Protein AF-A0A3M6FEY7-F1 (afdb_monomer_lite)

InterPro domains:
  IPR023346 Lysozyme-like domain superfamily [SSF53955] (9-61)

Organism: NCBI:txid46678

Sequence (62 aa):
MYSSGEPRMSITTQQLLQILPNASSRAGVFVPVLNVAMSKYAIVTRLRIAAFLAQVGHESGQ

Foldseek 3Di:
DDDDDDPPLADDLVRLCVLQVVCVVCSVVCRVVLRVVCVVVVCRDPVSSSVVSNVVCVVVVD

pLDDT: mean 84.88, std 14.89, range [35.59, 95.62]

Secondary structure (DSSP, 8-state):
---------S--HHHHHHH-GGGTTTHHHHHHHHHHHHHHTT--SHHHHHHHHHHHHHHTT-

Structure (mmCIF, N/CA/C/O backbone):
data_AF-A0A3M6FEY7-F1
#
_entry.id   AF-A0A3M6FEY7-F1
#
loop_
_atom_site.group_PDB
_atom_site.id
_atom_site.type_symbol
_atom_site.label_atom_id
_atom_site.label_alt_id
_atom_site.label_comp_id
_atom_site.label_asym_id
_atom_site.label_entity_id
_atom_site.label_seq_id
_atom_site.pdbx_PDB_ins_code
_atom_site.Cartn_x
_atom_site.Cartn_y
_atom_site.Cartn_z
_atom_site.occupancy
_atom_site.B_iso_or_equiv
_atom_site.auth_seq_id
_atom_site.auth_comp_id
_atom_site.auth_asym_id
_atom_site.auth_atom_id
_atom_site.pdbx_PDB_model_num
ATOM 1 N N . MET A 1 1 ? -17.056 21.254 -2.810 1.00 38.12 1 MET A N 1
ATOM 2 C CA . MET A 1 1 ? -16.549 21.387 -1.428 1.00 38.12 1 MET A CA 1
ATOM 3 C C . MET A 1 1 ? -16.725 20.031 -0.756 1.00 38.12 1 MET A C 1
ATOM 5 O O . MET A 1 1 ? -17.807 19.734 -0.279 1.00 38.12 1 MET A O 1
ATOM 9 N N . TYR A 1 2 ? -15.729 19.146 -0.856 1.00 35.59 2 TYR A N 1
ATOM 10 C CA . TYR A 1 2 ? -15.805 17.799 -0.278 1.00 35.59 2 TYR A CA 1
ATOM 11 C C . TYR A 1 2 ? -15.333 17.852 1.176 1.00 35.59 2 TYR A C 1
ATOM 13 O O . TYR A 1 2 ? -14.135 17.929 1.435 1.00 35.59 2 TYR A O 1
ATOM 21 N N . SER A 1 3 ? -16.283 17.826 2.109 1.00 58.03 3 SER A N 1
ATOM 22 C CA . SER A 1 3 ? -16.039 17.506 3.513 1.00 58.03 3 SER A CA 1
ATOM 23 C C . SER A 1 3 ? -16.720 16.175 3.810 1.00 58.03 3 SER A C 1
ATOM 25 O O . SER A 1 3 ? -17.939 16.093 3.703 1.00 58.03 3 SER A O 1
ATOM 27 N N . SER A 1 4 ? -15.936 15.140 4.118 1.00 46.34 4 SER A N 1
ATOM 28 C CA . SER A 1 4 ? -16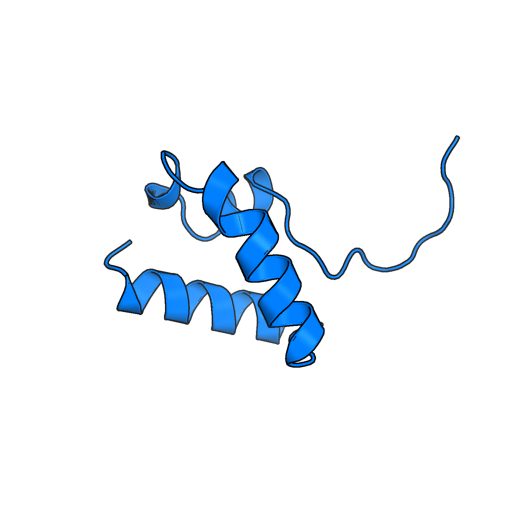.316 13.964 4.919 1.00 46.34 4 SER A CA 1
ATOM 29 C C . SER A 1 4 ? -15.041 13.168 5.205 1.00 46.34 4 SER A C 1
ATOM 31 O O . SER A 1 4 ? -14.426 12.601 4.302 1.00 46.34 4 SER A O 1
ATOM 33 N N . GLY A 1 5 ? -14.584 13.233 6.453 1.00 50.44 5 GLY A N 1
ATOM 34 C CA . GLY A 1 5 ? -13.353 12.623 6.934 1.00 50.44 5 GLY A CA 1
ATOM 35 C C . GLY A 1 5 ? -13.486 11.126 7.177 1.00 50.44 5 GLY A C 1
ATOM 36 O O . GLY A 1 5 ? -13.505 10.703 8.325 1.00 50.44 5 GLY A O 1
ATOM 37 N N . GLU A 1 6 ? -13.469 10.334 6.111 1.00 50.25 6 GLU A N 1
ATOM 38 C CA . GLU A 1 6 ? -12.992 8.954 6.212 1.00 50.25 6 GLU A CA 1
ATOM 39 C C . GLU A 1 6 ? -11.454 8.984 6.164 1.00 50.25 6 GLU A C 1
ATOM 41 O O . GLU A 1 6 ? -10.889 9.713 5.332 1.00 50.25 6 GLU A O 1
ATOM 46 N N . PRO A 1 7 ? -10.718 8.233 7.010 1.00 52.75 7 PRO A N 1
ATOM 47 C CA . PRO A 1 7 ? -9.294 8.067 6.777 1.00 52.75 7 PRO A CA 1
ATOM 48 C C . PRO A 1 7 ? -9.164 7.425 5.398 1.00 52.75 7 PRO A C 1
ATOM 50 O O . PRO A 1 7 ? -9.586 6.293 5.195 1.00 52.75 7 PRO A O 1
ATOM 53 N N . ARG A 1 8 ? -8.623 8.160 4.422 1.00 60.44 8 ARG A N 1
ATOM 54 C CA . ARG A 1 8 ? -8.299 7.608 3.105 1.00 60.44 8 ARG A CA 1
ATOM 55 C C . ARG A 1 8 ? -7.295 6.472 3.326 1.00 60.44 8 ARG A C 1
ATOM 57 O O . ARG A 1 8 ? -6.098 6.724 3.417 1.00 60.44 8 ARG A O 1
ATOM 64 N N . MET A 1 9 ? -7.779 5.234 3.461 1.00 73.06 9 MET A N 1
ATOM 65 C CA . MET A 1 9 ? -6.991 4.001 3.659 1.00 73.06 9 MET A CA 1
ATOM 66 C C . MET A 1 9 ? -6.325 3.549 2.348 1.00 73.06 9 MET A C 1
ATOM 68 O O . MET A 1 9 ? -6.171 2.366 2.065 1.00 73.06 9 MET A O 1
ATOM 72 N N . SER A 1 10 ? -5.971 4.518 1.515 1.00 87.06 10 SER A N 1
ATOM 73 C CA . SER A 1 10 ? -5.381 4.370 0.198 1.00 87.06 10 SER A CA 1
ATOM 74 C C . SER A 1 10 ? -4.239 5.367 0.110 1.00 87.06 10 SER A C 1
ATOM 76 O O . SER A 1 10 ? -4.416 6.538 0.462 1.00 87.06 10 SER A O 1
ATOM 78 N N . ILE A 1 11 ? -3.085 4.926 -0.370 1.00 91.94 11 ILE A N 1
ATOM 79 C CA . ILE A 1 11 ? -1.930 5.796 -0.558 1.00 91.94 11 ILE A CA 1
ATOM 80 C C . ILE A 1 11 ? -2.011 6.508 -1.906 1.00 91.94 11 ILE A C 1
ATOM 82 O O . ILE A 1 11 ? -2.578 6.006 -2.878 1.00 91.94 11 ILE A O 1
ATOM 86 N N . THR A 1 12 ? -1.409 7.687 -1.959 1.00 92.81 12 THR A N 1
ATOM 87 C CA . THR A 1 12 ? -1.137 8.424 -3.197 1.00 92.81 12 THR A CA 1
ATOM 88 C C . THR A 1 12 ? 0.257 8.090 -3.725 1.00 92.81 12 THR A C 1
ATOM 90 O O . THR A 1 12 ? 1.112 7.610 -2.981 1.00 92.81 12 THR A O 1
ATOM 93 N N . THR A 1 13 ? 0.532 8.423 -4.987 1.00 92.62 13 THR A N 1
ATOM 94 C CA . THR A 1 13 ? 1.881 8.323 -5.569 1.00 92.62 13 THR A CA 1
ATOM 95 C C . THR A 1 13 ? 2.916 9.096 -4.762 1.00 92.62 13 THR A C 1
ATOM 97 O O . THR A 1 13 ? 3.983 8.564 -4.486 1.00 92.62 13 THR A O 1
ATOM 100 N N . GLN A 1 14 ? 2.599 10.312 -4.307 1.00 91.38 14 GLN A N 1
ATOM 101 C CA . GLN A 1 14 ? 3.516 11.082 -3.460 1.00 91.38 14 GLN A CA 1
ATOM 102 C C . GLN A 1 14 ? 3.822 10.364 -2.145 1.00 91.38 14 GLN A C 1
ATOM 104 O O . GLN A 1 14 ? 4.980 10.298 -1.754 1.00 91.38 14 GLN A O 1
ATOM 109 N N . GLN A 1 15 ? 2.815 9.791 -1.481 1.00 91.44 15 GLN A N 1
ATOM 110 C CA . GLN A 1 15 ? 3.042 9.025 -0.252 1.00 91.44 15 GLN A CA 1
ATOM 111 C C . GLN A 1 15 ? 3.864 7.762 -0.511 1.00 91.44 15 GLN A C 1
ATOM 113 O O . GLN A 1 15 ? 4.749 7.456 0.280 1.00 91.44 15 GLN A O 1
ATOM 118 N N . LEU A 1 16 ? 3.622 7.066 -1.626 1.00 91.62 16 LEU A N 1
ATOM 119 C CA . LEU A 1 16 ? 4.445 5.927 -2.018 1.00 91.62 16 LEU A CA 1
ATOM 120 C C . LEU A 1 16 ? 5.906 6.345 -2.219 1.00 91.62 16 LEU A C 1
ATOM 122 O O . LEU A 1 16 ? 6.784 5.663 -1.717 1.00 91.62 16 LEU A O 1
ATOM 126 N N . LEU A 1 17 ? 6.175 7.481 -2.868 1.00 90.56 17 LEU A N 1
ATOM 127 C CA . LEU A 1 17 ? 7.539 7.978 -3.095 1.00 90.56 17 LEU A CA 1
ATOM 128 C C . LEU A 1 17 ? 8.240 8.487 -1.831 1.00 90.56 17 LEU A C 1
ATOM 130 O O . LEU A 1 17 ? 9.464 8.498 -1.784 1.00 90.56 17 LEU A O 1
ATOM 134 N N . GLN A 1 18 ? 7.498 8.885 -0.796 1.00 88.50 18 GLN A N 1
ATOM 135 C CA . GLN A 1 18 ? 8.094 9.162 0.518 1.00 88.50 18 GLN A CA 1
ATOM 136 C C . GLN A 1 18 ?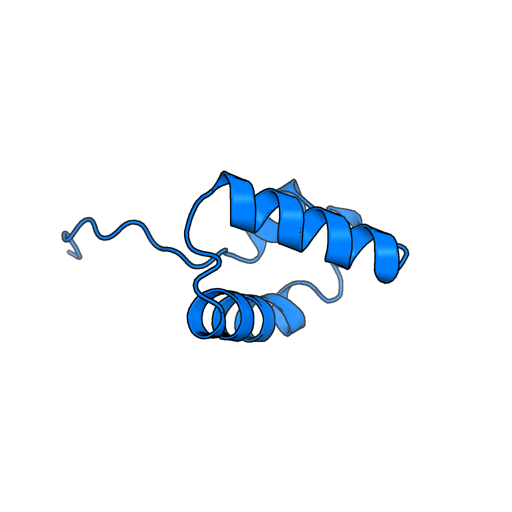 8.567 7.880 1.221 1.00 88.50 18 GLN A C 1
ATOM 138 O O . GLN A 1 18 ? 9.463 7.944 2.055 1.00 88.50 18 GLN A O 1
ATOM 143 N N . ILE A 1 19 ? 7.965 6.731 0.897 1.00 86.06 19 ILE A N 1
ATOM 144 C CA . ILE A 1 19 ? 8.275 5.430 1.508 1.00 86.06 19 ILE A CA 1
ATOM 145 C C . ILE A 1 19 ? 9.294 4.657 0.654 1.00 86.06 19 ILE A C 1
ATOM 147 O O . ILE A 1 19 ? 10.224 4.070 1.193 1.00 86.06 19 ILE A O 1
ATOM 151 N N . LEU A 1 20 ? 9.131 4.683 -0.671 1.00 88.62 20 LEU A N 1
ATOM 152 C CA . LEU A 1 20 ? 9.946 4.007 -1.683 1.00 88.62 20 LEU A CA 1
ATOM 153 C C . LEU A 1 20 ? 10.400 5.029 -2.745 1.00 88.62 20 LEU A C 1
ATOM 155 O O . LEU A 1 20 ? 9.827 5.081 -3.838 1.00 88.62 20 LEU A O 1
ATOM 159 N N . PRO A 1 21 ? 11.408 5.870 -2.456 1.00 85.06 21 PRO A N 1
ATOM 160 C CA . PRO A 1 21 ? 11.823 6.950 -3.359 1.00 85.06 21 PRO A CA 1
ATOM 161 C C . PRO A 1 21 ? 12.323 6.445 -4.720 1.00 85.06 21 PRO A C 1
ATOM 163 O O . PRO A 1 21 ? 12.129 7.109 -5.740 1.00 85.06 21 PRO A O 1
ATOM 166 N N . ASN A 1 22 ? 12.883 5.234 -4.765 1.00 85.81 22 ASN A N 1
ATOM 167 C CA . ASN A 1 22 ? 13.389 4.619 -5.992 1.00 85.81 22 ASN A CA 1
ATOM 168 C C . ASN A 1 22 ? 12.273 4.125 -6.935 1.00 85.81 22 ASN A C 1
ATOM 170 O O . ASN A 1 22 ? 12.519 3.920 -8.125 1.00 85.81 22 ASN A O 1
ATOM 174 N N . ALA A 1 23 ? 11.020 4.050 -6.462 1.00 83.00 23 ALA A N 1
ATOM 175 C CA . ALA A 1 23 ? 9.877 3.590 -7.255 1.00 83.00 23 ALA A CA 1
ATOM 176 C C . ALA A 1 23 ? 9.380 4.618 -8.293 1.00 83.00 23 ALA A C 1
ATOM 178 O O . ALA A 1 23 ? 8.436 4.327 -9.031 1.00 83.00 23 ALA A O 1
ATOM 179 N N . SER A 1 24 ? 9.999 5.805 -8.362 1.00 76.38 24 SER A N 1
ATOM 180 C CA . SER A 1 24 ? 9.643 6.968 -9.198 1.00 76.38 24 SER A CA 1
ATOM 181 C C . SER A 1 24 ? 9.047 6.632 -10.569 1.00 76.38 24 SER A C 1
ATOM 183 O O . SER A 1 24 ? 7.913 7.016 -10.859 1.00 76.38 24 SER A O 1
ATOM 185 N N . SER A 1 25 ? 9.750 5.852 -11.392 1.00 83.69 25 SER A N 1
ATOM 186 C CA . SER A 1 25 ? 9.325 5.567 -12.771 1.00 83.69 25 SER A CA 1
ATOM 187 C C . SER A 1 25 ? 8.072 4.690 -12.876 1.00 83.69 25 SER A C 1
ATOM 189 O O . SER A 1 25 ? 7.416 4.677 -13.916 1.00 83.69 25 SER A O 1
ATOM 191 N N . ARG A 1 26 ? 7.721 3.956 -11.814 1.00 85.69 26 ARG A N 1
ATOM 192 C CA . ARG A 1 26 ? 6.632 2.965 -11.814 1.00 85.69 26 ARG A CA 1
ATOM 193 C C . ARG A 1 26 ? 5.560 3.233 -10.760 1.00 85.69 26 ARG A C 1
ATOM 195 O O . ARG A 1 26 ? 4.533 2.557 -10.751 1.00 85.69 26 ARG A O 1
ATOM 202 N N . ALA A 1 27 ? 5.750 4.226 -9.894 1.00 87.00 27 ALA A N 1
ATOM 203 C CA . ALA A 1 27 ? 4.858 4.503 -8.773 1.00 87.00 27 ALA A CA 1
ATOM 204 C C . ALA A 1 27 ? 3.405 4.744 -9.224 1.00 87.00 27 ALA A C 1
ATOM 206 O O . ALA A 1 27 ? 2.479 4.206 -8.622 1.00 87.00 27 ALA A O 1
ATOM 207 N N . GLY A 1 28 ? 3.197 5.465 -10.333 1.00 86.75 28 GLY A N 1
ATOM 208 C CA . GLY A 1 28 ? 1.859 5.689 -10.897 1.00 86.75 28 GLY A CA 1
ATOM 209 C C . GLY A 1 28 ? 1.143 4.412 -11.362 1.00 86.75 28 GLY A C 1
ATOM 210 O O . GLY A 1 28 ? -0.083 4.360 -11.329 1.00 86.75 28 GLY A O 1
ATOM 211 N N . VAL A 1 29 ? 1.893 3.371 -11.738 1.00 91.06 29 VAL A N 1
ATOM 212 C CA . VAL A 1 29 ? 1.349 2.066 -12.153 1.00 91.06 29 VAL A CA 1
ATOM 213 C C . VAL A 1 29 ? 0.984 1.212 -10.937 1.00 91.06 29 VAL A C 1
ATOM 215 O O . VAL A 1 29 ? -0.039 0.531 -10.944 1.00 91.06 29 VAL A O 1
ATOM 218 N N . PHE A 1 30 ? 1.795 1.252 -9.877 1.00 90.75 30 PHE A N 1
ATOM 219 C CA . PHE A 1 30 ? 1.622 0.361 -8.727 1.00 90.75 30 PHE A CA 1
ATOM 220 C C . PHE A 1 30 ? 0.617 0.856 -7.688 1.00 90.75 30 PHE A C 1
ATOM 222 O O . PHE A 1 30 ? -0.034 0.030 -7.049 1.00 90.75 30 PHE A O 1
ATOM 229 N N . VAL A 1 31 ? 0.438 2.170 -7.525 1.00 94.25 31 VAL A N 1
ATOM 230 C CA . VAL A 1 31 ? -0.479 2.734 -6.514 1.00 94.25 31 VAL A CA 1
ATOM 231 C C . VAL A 1 31 ? -1.903 2.158 -6.592 1.00 94.25 31 VAL A C 1
ATOM 233 O O . VAL A 1 31 ? -2.410 1.742 -5.547 1.00 94.25 31 VAL A O 1
ATOM 236 N N . PRO A 1 32 ? -2.563 2.060 -7.767 1.00 93.75 32 PRO A N 1
ATOM 237 C CA . PRO A 1 32 ? -3.901 1.474 -7.846 1.00 93.75 32 PRO A CA 1
ATOM 238 C C . PRO A 1 32 ? -3.943 0.018 -7.368 1.00 93.75 32 PRO A C 1
ATOM 240 O O . PRO A 1 32 ? -4.833 -0.359 -6.607 1.00 93.75 32 PRO A O 1
ATOM 243 N N . VAL A 1 33 ? -2.955 -0.791 -7.758 1.00 94.19 33 VAL A N 1
ATOM 244 C CA . VAL A 1 33 ? -2.905 -2.226 -7.435 1.00 94.19 33 VAL A CA 1
ATOM 245 C C . VAL A 1 33 ? -2.598 -2.447 -5.952 1.00 94.19 33 VAL A C 1
ATOM 247 O O . VAL A 1 33 ? -3.244 -3.273 -5.307 1.00 94.19 33 VAL A O 1
ATOM 250 N N . LEU A 1 34 ? -1.673 -1.666 -5.386 1.00 94.69 34 LEU A N 1
ATOM 251 C CA . LEU A 1 34 ? -1.365 -1.679 -3.954 1.00 94.69 34 LEU A CA 1
ATOM 252 C C . LEU A 1 34 ? -2.598 -1.305 -3.125 1.00 94.69 34 LEU A C 1
ATOM 254 O O . LEU A 1 34 ? -2.908 -1.989 -2.154 1.00 94.69 34 LEU A O 1
ATOM 258 N N . ASN A 1 35 ? -3.342 -0.273 -3.531 1.00 95.00 35 ASN A N 1
ATOM 259 C CA . ASN A 1 35 ? -4.570 0.134 -2.846 1.00 95.00 35 ASN A CA 1
ATOM 260 C C . ASN A 1 35 ? -5.649 -0.961 -2.881 1.00 95.00 35 ASN A C 1
ATOM 262 O O . ASN A 1 35 ? -6.274 -1.234 -1.855 1.00 95.00 35 ASN A O 1
ATOM 266 N N . VAL A 1 36 ? -5.827 -1.638 -4.022 1.00 94.56 36 VAL A N 1
ATOM 267 C CA . VAL A 1 36 ? -6.751 -2.781 -4.136 1.00 94.56 36 VAL A CA 1
ATOM 268 C C . VAL A 1 36 ? -6.314 -3.939 -3.235 1.00 94.56 36 VA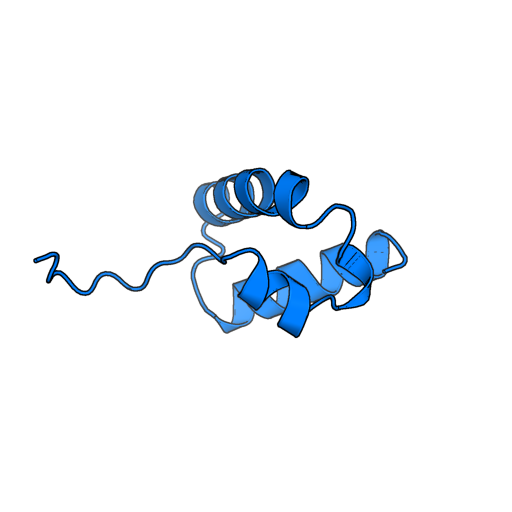L A C 1
ATOM 270 O O . VAL A 1 36 ? -7.141 -4.492 -2.510 1.00 94.56 36 VAL A O 1
ATOM 273 N N . ALA A 1 37 ? -5.025 -4.292 -3.233 1.00 95.25 37 ALA A N 1
ATOM 274 C CA . ALA A 1 37 ? -4.502 -5.371 -2.396 1.00 95.25 37 ALA A CA 1
ATOM 275 C C . ALA A 1 37 ? -4.667 -5.064 -0.900 1.00 95.25 37 ALA A C 1
ATOM 277 O O . ALA A 1 37 ? -5.170 -5.899 -0.146 1.00 95.25 37 ALA A O 1
ATOM 278 N N . MET A 1 38 ? -4.307 -3.852 -0.473 1.00 95.62 38 MET A N 1
ATOM 279 C CA . MET A 1 38 ? -4.435 -3.433 0.921 1.00 95.62 38 MET A CA 1
ATOM 280 C C . MET A 1 38 ? -5.892 -3.442 1.390 1.00 95.62 38 MET A C 1
ATOM 282 O O . MET A 1 38 ? -6.175 -3.943 2.479 1.00 95.62 38 MET A O 1
ATOM 286 N N . SER A 1 39 ? -6.822 -2.973 0.552 1.00 93.31 39 SER A N 1
ATOM 287 C CA . SER A 1 39 ? -8.260 -3.037 0.836 1.00 93.31 39 SER A CA 1
ATOM 288 C C . SER A 1 39 ? -8.752 -4.484 0.951 1.00 93.31 39 SER A C 1
ATOM 290 O O . SER A 1 39 ? -9.364 -4.845 1.957 1.00 93.31 39 SER A O 1
ATOM 292 N N . LYS A 1 40 ? -8.408 -5.342 -0.021 1.00 94.75 40 LYS A N 1
ATOM 293 C CA . LYS A 1 40 ? -8.821 -6.755 -0.055 1.00 94.75 40 LYS A CA 1
ATOM 294 C C . LYS A 1 40 ? -8.376 -7.537 1.184 1.00 94.75 40 LYS A C 1
ATOM 296 O O . LYS A 1 40 ? -9.119 -8.389 1.662 1.00 94.75 40 LYS A O 1
ATOM 301 N N . TYR A 1 41 ? -7.178 -7.261 1.699 1.00 95.44 41 TYR A N 1
ATOM 302 C CA . TYR A 1 41 ? -6.586 -7.995 2.826 1.00 95.44 41 TYR A CA 1
ATOM 303 C C . TYR A 1 41 ? -6.653 -7.243 4.166 1.00 95.44 41 TYR A C 1
ATOM 305 O O . TYR A 1 41 ? -5.929 -7.579 5.111 1.00 95.44 41 TYR A O 1
ATOM 313 N N . ALA A 1 42 ? -7.511 -6.220 4.263 1.00 93.81 42 ALA A N 1
ATOM 314 C CA . ALA A 1 42 ? -7.702 -5.405 5.464 1.00 93.81 42 ALA A CA 1
ATOM 315 C C . ALA A 1 42 ? -6.384 -4.829 6.036 1.00 93.81 42 ALA A C 1
ATOM 317 O O . ALA A 1 42 ? -6.196 -4.715 7.252 1.00 93.81 42 ALA A O 1
ATOM 318 N N . ILE A 1 43 ? -5.451 -4.450 5.160 1.00 94.44 43 ILE A N 1
ATOM 319 C CA . ILE A 1 43 ? -4.207 -3.739 5.489 1.00 94.44 43 ILE A CA 1
ATOM 320 C C . ILE A 1 43 ? -4.538 -2.244 5.555 1.00 94.44 43 ILE A C 1
ATOM 322 O O . ILE A 1 43 ? -4.168 -1.458 4.692 1.00 94.44 43 ILE A O 1
ATOM 326 N N . VAL A 1 44 ? -5.317 -1.863 6.564 1.00 89.94 44 VAL A N 1
ATOM 327 C CA . VAL A 1 44 ? -5.967 -0.543 6.618 1.00 89.94 44 VAL A CA 1
ATOM 328 C C . VAL A 1 44 ? -5.413 0.399 7.685 1.00 89.94 44 VAL A C 1
ATOM 330 O O . VAL A 1 44 ? -5.723 1.588 7.702 1.00 89.94 44 VAL A O 1
ATOM 3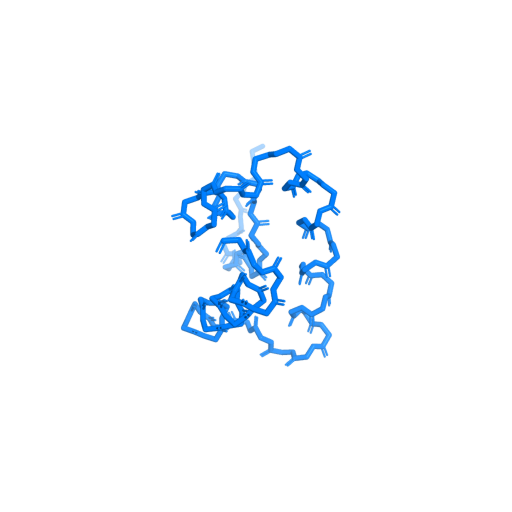33 N N . THR A 1 45 ? -4.570 -0.105 8.587 1.00 90.06 45 THR A N 1
ATOM 334 C CA . THR A 1 45 ? -3.910 0.726 9.598 1.00 90.06 45 THR A CA 1
ATOM 335 C C . THR A 1 45 ? -2.588 1.260 9.059 1.00 90.06 45 THR A C 1
ATOM 337 O O . THR A 1 45 ? -1.897 0.578 8.302 1.00 90.06 45 THR A O 1
ATOM 340 N N . ARG A 1 46 ? -2.189 2.466 9.486 1.00 88.50 46 ARG A N 1
ATOM 341 C CA . ARG A 1 46 ? -0.9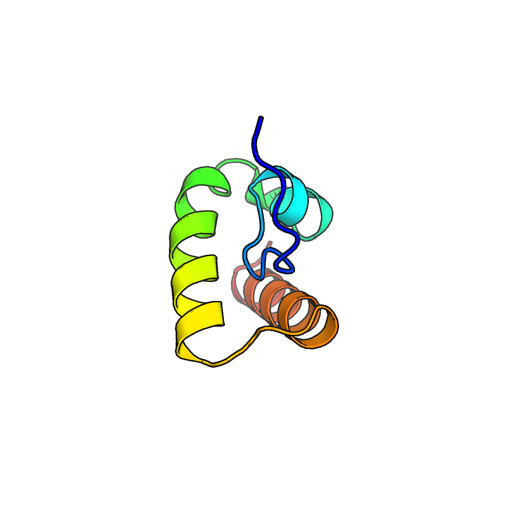35 3.100 9.033 1.00 88.50 46 ARG A CA 1
ATOM 342 C C . ARG A 1 46 ? 0.285 2.194 9.216 1.00 88.50 46 ARG A C 1
ATOM 344 O O . ARG A 1 46 ? 1.110 2.104 8.316 1.00 88.50 46 ARG A O 1
ATOM 351 N N . LEU A 1 47 ? 0.369 1.499 10.353 1.00 90.69 47 LEU A N 1
ATOM 352 C CA . LEU A 1 47 ? 1.481 0.597 10.653 1.00 90.69 47 LEU A CA 1
ATOM 353 C C . LEU A 1 47 ? 1.506 -0.614 9.711 1.00 90.69 47 LEU A C 1
ATOM 355 O O . LEU A 1 47 ? 2.564 -0.966 9.199 1.00 90.69 47 LEU A O 1
ATOM 359 N N . ARG A 1 48 ? 0.344 -1.224 9.436 1.00 94.69 48 ARG A N 1
ATOM 360 C CA . ARG A 1 48 ? 0.260 -2.359 8.507 1.00 94.69 48 ARG A CA 1
ATOM 361 C C . ARG A 1 48 ? 0.563 -1.939 7.071 1.00 94.69 48 ARG A C 1
ATOM 363 O O . ARG A 1 48 ? 1.246 -2.679 6.376 1.00 94.69 48 ARG A O 1
ATOM 370 N N . ILE A 1 49 ? 0.107 -0.757 6.651 1.00 93.25 49 ILE A N 1
ATOM 371 C CA . ILE A 1 49 ? 0.426 -0.182 5.336 1.00 93.25 49 ILE A CA 1
ATOM 372 C C . ILE A 1 49 ? 1.938 0.035 5.207 1.00 93.25 49 ILE A C 1
ATOM 374 O O . ILE A 1 49 ? 2.532 -0.416 4.235 1.00 93.25 49 ILE A O 1
ATOM 378 N N . ALA A 1 50 ? 2.577 0.669 6.195 1.00 90.88 50 ALA A N 1
ATOM 379 C CA . ALA A 1 50 ? 4.019 0.908 6.172 1.00 90.88 50 ALA A CA 1
ATOM 380 C C . ALA A 1 50 ? 4.821 -0.403 6.112 1.00 90.88 50 ALA A C 1
ATOM 382 O O . ALA A 1 50 ? 5.702 -0.534 5.267 1.00 90.88 50 ALA A O 1
ATOM 383 N N . ALA A 1 51 ? 4.479 -1.387 6.951 1.00 93.25 51 ALA A N 1
ATOM 384 C CA . ALA A 1 51 ? 5.139 -2.692 6.954 1.00 93.25 51 ALA A CA 1
ATOM 385 C C . ALA A 1 51 ? 4.959 -3.435 5.620 1.00 93.25 51 ALA A C 1
ATOM 387 O O . ALA A 1 51 ? 5.920 -3.971 5.076 1.00 93.25 51 ALA A O 1
ATOM 388 N N . PHE A 1 52 ? 3.745 -3.421 5.065 1.00 94.75 52 PHE A N 1
ATOM 389 C CA . PHE A 1 52 ? 3.455 -4.029 3.769 1.00 94.75 52 PHE A CA 1
ATOM 390 C C . PHE A 1 52 ? 4.276 -3.391 2.642 1.00 94.75 52 PHE A C 1
ATOM 392 O O . PHE A 1 52 ? 4.919 -4.100 1.874 1.00 94.75 52 PHE A O 1
ATOM 399 N N . LEU A 1 53 ? 4.304 -2.058 2.564 1.00 93.69 53 LEU A N 1
ATOM 400 C CA . LEU A 1 53 ? 5.061 -1.343 1.534 1.00 93.69 53 LEU A CA 1
ATOM 401 C C . LEU A 1 53 ? 6.575 -1.524 1.688 1.00 93.69 53 LEU A C 1
ATOM 403 O O . LEU A 1 53 ? 7.261 -1.667 0.680 1.00 93.69 53 LEU A O 1
ATOM 407 N N . ALA A 1 54 ? 7.090 -1.555 2.920 1.00 91.75 54 ALA A N 1
ATOM 408 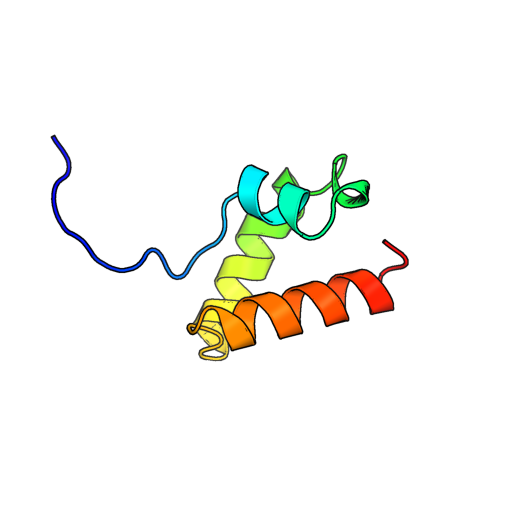C CA . ALA A 1 54 ? 8.502 -1.824 3.182 1.00 91.75 54 ALA A CA 1
ATOM 409 C C . ALA A 1 54 ? 8.908 -3.227 2.701 1.00 91.75 54 ALA A C 1
ATOM 411 O O . ALA A 1 54 ? 9.925 -3.366 2.024 1.00 91.75 54 ALA A O 1
ATOM 412 N N . GLN A 1 55 ? 8.086 -4.245 2.983 1.00 94.38 55 GLN A N 1
ATOM 413 C CA . GLN A 1 55 ? 8.313 -5.612 2.509 1.00 94.38 55 GLN A CA 1
ATOM 414 C C . GLN A 1 55 ? 8.292 -5.680 0.973 1.00 94.38 55 GLN A C 1
ATOM 416 O O . GLN A 1 55 ? 9.225 -6.201 0.371 1.00 94.38 55 GLN A O 1
ATOM 421 N N . VAL A 1 56 ? 7.279 -5.082 0.332 1.00 93.25 56 VAL A N 1
ATOM 422 C CA . VAL A 1 56 ? 7.169 -5.024 -1.139 1.00 93.25 56 VAL A CA 1
ATOM 423 C C . VAL A 1 56 ? 8.380 -4.324 -1.763 1.00 93.25 56 VAL A C 1
ATOM 425 O O . VAL A 1 56 ? 8.901 -4.785 -2.778 1.00 93.25 56 VAL A O 1
ATOM 428 N N . GLY A 1 57 ? 8.848 -3.225 -1.167 1.00 91.19 57 GLY A N 1
ATOM 429 C CA . GLY A 1 57 ? 10.064 -2.540 -1.606 1.00 91.19 57 GLY A CA 1
ATOM 430 C C . GLY A 1 57 ? 11.294 -3.441 -1.520 1.00 91.19 57 GLY A C 1
ATOM 431 O O . GLY A 1 57 ? 11.997 -3.616 -2.513 1.00 91.19 57 GLY A O 1
ATOM 432 N N . HIS A 1 58 ? 11.489 -4.087 -0.368 1.00 90.75 58 HIS A N 1
ATOM 433 C CA . HIS A 1 58 ? 12.607 -4.998 -0.135 1.00 90.75 58 HIS A CA 1
ATOM 434 C C . HIS A 1 58 ? 12.626 -6.180 -1.120 1.00 90.75 58 HIS A C 1
ATOM 436 O O . HIS A 1 58 ? 13.649 -6.436 -1.750 1.00 90.75 58 HIS A O 1
ATOM 442 N N . GLU A 1 59 ? 11.494 -6.864 -1.314 1.00 92.81 59 GLU A N 1
ATOM 443 C CA . GLU A 1 59 ? 11.395 -8.023 -2.218 1.00 92.81 59 GLU A CA 1
ATOM 444 C C . GLU A 1 59 ? 11.520 -7.647 -3.704 1.00 92.81 59 GLU A C 1
ATOM 446 O O . GLU A 1 59 ? 11.893 -8.484 -4.526 1.00 92.81 59 GLU A O 1
ATOM 451 N N . SER A 1 60 ? 11.234 -6.392 -4.067 1.00 88.38 60 SER A N 1
ATOM 452 C CA . SER A 1 60 ? 11.357 -5.897 -5.446 1.00 88.38 60 SER A CA 1
ATOM 453 C C . SER A 1 60 ? 12.712 -5.257 -5.772 1.00 88.38 60 SER A C 1
ATOM 455 O O . SER A 1 60 ? 12.923 -4.845 -6.917 1.00 88.38 60 SER A O 1
ATOM 457 N N . GLY A 1 61 ? 13.634 -5.185 -4.803 1.00 84.44 61 GLY A N 1
ATOM 458 C CA . GLY A 1 61 ? 14.955 -4.573 -4.976 1.00 84.44 61 GLY A CA 1
ATOM 459 C C . GLY A 1 61 ? 14.909 -3.054 -5.168 1.00 84.44 61 GLY A C 1
ATOM 460 O O . GLY A 1 61 ? 15.730 -2.509 -5.909 1.00 84.44 61 GLY A O 1
ATOM 461 N N . GLN A 1 62 ? 13.911 -2.392 -4.574 1.00 73.88 62 GLN A N 1
ATOM 462 C CA . GLN A 1 62 ? 13.788 -0.930 -4.532 1.00 73.88 62 GLN A CA 1
ATOM 463 C C . GLN A 1 62 ? 14.577 -0.315 -3.378 1.00 73.88 62 GLN A C 1
ATOM 465 O O . GLN A 1 62 ? 14.751 -0.986 -2.338 1.00 73.88 62 GLN A O 1
#

Radius of gyration: 12.02 Å; chains: 1; bounding box: 32×29×23 Å